Protein AF-A0AAP8N659-F1 (afdb_monomer_lite)

Secondary structure (DSSP, 8-state):
-HHHHHHHHHHHHHHHHHS-HHHHHHHHHHHHHHHHH------SSS-HHHHHHHHHHHHHHHHHHHTT---HHHHHHHHHHHTT-

Structure (mmCIF, N/CA/C/O backbone):
data_AF-A0AAP8N659-F1
#
_entry.id   AF-A0AAP8N659-F1
#
loop_
_atom_site.group_PDB
_atom_site.id
_atom_site.type_symbol
_atom_site.label_atom_id
_atom_site.label_alt_id
_atom_site.label_comp_id
_atom_site.label_asym_id
_atom_site.label_entity_id
_atom_site.label_seq_id
_atom_site.pdbx_PDB_ins_code
_atom_site.Cartn_x
_atom_site.Cartn_y
_atom_site.Cartn_z
_atom_site.occupancy
_atom_site.B_iso_or_equiv
_atom_site.auth_seq_id
_atom_site.auth_comp_id
_atom_site.auth_asym_id
_atom_site.auth_atom_id
_atom_site.pdbx_PDB_model_num
ATOM 1 N N . VAL A 1 1 ? -17.717 -5.973 7.887 1.00 68.00 1 VAL A N 1
ATOM 2 C CA . VAL A 1 1 ? -18.247 -5.264 6.689 1.00 68.00 1 VAL A CA 1
ATOM 3 C C . VAL A 1 1 ? -17.173 -4.466 5.931 1.00 68.00 1 VAL A C 1
ATOM 5 O O . VAL A 1 1 ? -17.158 -4.536 4.709 1.00 68.00 1 VAL A O 1
ATOM 8 N N . LEU A 1 2 ? -16.240 -3.773 6.604 1.00 77.38 2 LEU A N 1
ATOM 9 C CA . LEU A 1 2 ? -15.188 -2.958 5.960 1.00 77.38 2 LEU A CA 1
ATOM 10 C C . LEU A 1 2 ? -14.243 -3.759 5.038 1.00 77.38 2 LEU A C 1
ATOM 12 O O . LEU A 1 2 ? -14.072 -3.409 3.875 1.00 77.38 2 LEU A O 1
ATOM 16 N N . TYR A 1 3 ? -13.702 -4.882 5.524 1.00 79.19 3 TYR A N 1
ATOM 17 C CA . TYR A 1 3 ? -12.828 -5.766 4.740 1.00 79.19 3 TYR A CA 1
ATOM 18 C C . TYR A 1 3 ? -13.486 -6.241 3.435 1.00 79.19 3 TYR A C 1
ATOM 20 O O . TYR A 1 3 ? -12.958 -6.027 2.346 1.00 79.19 3 TYR A O 1
ATOM 28 N N . ALA A 1 4 ? -14.691 -6.813 3.532 1.00 82.50 4 ALA A N 1
ATOM 29 C CA . ALA A 1 4 ? -15.424 -7.343 2.382 1.00 82.50 4 ALA A CA 1
ATOM 30 C C . ALA A 1 4 ? -15.702 -6.279 1.303 1.00 82.50 4 ALA A C 1
ATOM 32 O O . ALA A 1 4 ? -15.679 -6.597 0.116 1.00 82.50 4 ALA A O 1
ATOM 33 N N . ARG A 1 5 ? -15.910 -5.018 1.709 1.00 84.94 5 ARG A N 1
ATOM 34 C CA . ARG A 1 5 ? -16.178 -3.892 0.804 1.00 84.94 5 ARG A CA 1
ATOM 35 C C . ARG A 1 5 ? -14.947 -3.453 0.005 1.00 84.94 5 ARG A C 1
ATOM 37 O O . ARG A 1 5 ? -15.098 -3.010 -1.129 1.00 84.94 5 ARG A O 1
ATOM 44 N N . HIS A 1 6 ? -13.745 -3.555 0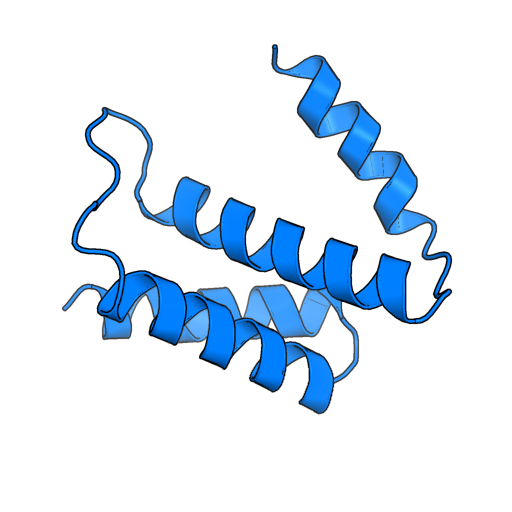.575 1.00 86.19 6 HIS A N 1
ATOM 45 C CA . HIS A 1 6 ? -12.536 -2.980 -0.028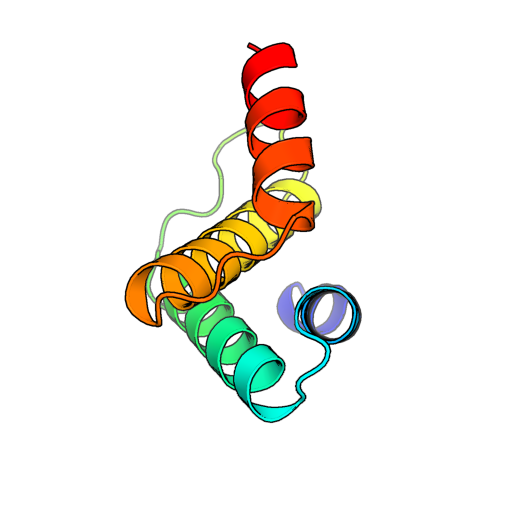 1.00 86.19 6 HIS A CA 1
ATOM 46 C C . HIS A 1 6 ? -11.532 -4.014 -0.551 1.00 86.19 6 HIS A C 1
ATOM 48 O O . HIS A 1 6 ? -10.739 -3.666 -1.426 1.00 86.19 6 HIS A O 1
ATOM 54 N N . ARG A 1 7 ? -11.598 -5.276 -0.098 1.00 88.75 7 ARG A N 1
ATOM 55 C CA . ARG A 1 7 ? -10.648 -6.342 -0.466 1.00 88.75 7 ARG A CA 1
ATOM 56 C C . ARG A 1 7 ? -10.437 -6.487 -1.973 1.00 88.75 7 ARG A C 1
ATOM 58 O O . ARG A 1 7 ? -9.314 -6.432 -2.456 1.00 88.75 7 ARG A O 1
ATOM 65 N N . GLN A 1 8 ? -11.526 -6.599 -2.731 1.00 92.94 8 GLN A N 1
ATOM 66 C CA . GLN A 1 8 ? -11.444 -6.909 -4.155 1.00 92.94 8 GLN A CA 1
ATOM 67 C C . GLN A 1 8 ? -10.912 -5.725 -4.962 1.00 92.94 8 GLN A C 1
ATOM 69 O O . GLN A 1 8 ? -10.121 -5.909 -5.884 1.00 92.94 8 GLN A O 1
ATOM 74 N N . GLY A 1 9 ? -11.354 -4.512 -4.617 1.00 93.31 9 GLY A N 1
ATOM 75 C CA . GLY A 1 9 ? -10.900 -3.293 -5.280 1.00 93.31 9 GLY A CA 1
ATOM 76 C C . GLY A 1 9 ? -9.423 -3.026 -5.012 1.00 93.31 9 GLY A C 1
ATOM 77 O O . GLY A 1 9 ? -8.691 -2.713 -5.944 1.00 93.31 9 GLY A O 1
ATOM 78 N N . LEU A 1 10 ? -8.980 -3.220 -3.766 1.00 92.69 10 LEU A N 1
ATOM 79 C CA . LEU A 1 10 ? -7.583 -3.025 -3.390 1.00 92.69 10 LEU A CA 1
ATOM 80 C C . LEU A 1 10 ? -6.660 -4.021 -4.098 1.00 92.69 10 LEU A C 1
ATOM 82 O O . LEU A 1 10 ? -5.644 -3.618 -4.653 1.00 92.69 10 LEU A O 1
ATOM 86 N N . TYR A 1 11 ? -7.039 -5.302 -4.131 1.00 94.62 11 TYR A N 1
ATOM 87 C CA . TYR A 1 11 ? -6.252 -6.323 -4.820 1.00 94.62 11 TYR A CA 1
ATOM 88 C C . TYR A 1 11 ? -6.141 -6.041 -6.325 1.00 94.62 11 TYR A C 1
ATOM 90 O O . TYR A 1 11 ? -5.047 -6.062 -6.875 1.00 94.62 11 TYR A O 1
ATOM 98 N N . ARG A 1 12 ? -7.253 -5.695 -6.993 1.00 94.56 12 ARG A N 1
ATOM 99 C CA . ARG A 1 12 ? -7.235 -5.343 -8.427 1.00 94.56 12 ARG A CA 1
ATOM 100 C C . ARG A 1 12 ? -6.391 -4.103 -8.714 1.00 94.56 12 ARG A C 1
ATOM 102 O O . ARG A 1 12 ? -5.698 -4.068 -9.722 1.00 94.56 12 ARG A O 1
ATOM 109 N N . PHE A 1 13 ? -6.447 -3.107 -7.833 1.00 93.00 13 PHE A N 1
ATOM 110 C CA . PHE A 1 13 ? -5.616 -1.911 -7.929 1.00 93.00 13 PHE A CA 1
ATOM 111 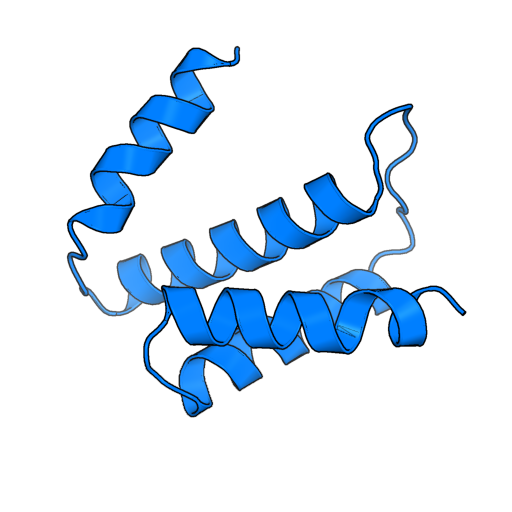C C . PHE A 1 13 ? -4.122 -2.253 -7.839 1.00 93.00 13 PHE A C 1
ATOM 113 O O . PHE A 1 13 ? -3.351 -1.851 -8.707 1.00 93.00 13 PHE A O 1
ATOM 120 N N . LEU A 1 14 ? -3.726 -3.051 -6.843 1.00 93.75 14 LEU A N 1
ATOM 121 C CA . LEU A 1 14 ? -2.340 -3.491 -6.674 1.00 93.75 14 LEU A CA 1
ATOM 122 C C . LEU A 1 14 ? -1.864 -4.383 -7.821 1.00 93.75 14 LEU A C 1
ATOM 124 O O . LEU A 1 14 ? -0.730 -4.242 -8.268 1.00 93.75 14 LEU A O 1
ATOM 128 N N . LEU A 1 15 ? -2.725 -5.258 -8.338 1.00 94.62 15 LEU A N 1
ATOM 129 C CA . LEU A 1 15 ? -2.415 -6.086 -9.501 1.00 94.62 15 LEU A CA 1
ATOM 130 C C . LEU A 1 15 ? -2.162 -5.231 -10.749 1.00 94.62 15 LEU A C 1
ATOM 132 O O . LEU A 1 15 ? -1.186 -5.462 -11.457 1.00 94.62 15 LEU A O 1
ATOM 136 N N . GLY A 1 16 ? -2.998 -4.215 -10.984 1.00 92.19 16 GLY A N 1
ATOM 137 C CA . GLY A 1 16 ? -2.831 -3.286 -12.102 1.00 92.19 16 GLY A CA 1
ATOM 138 C C . GLY A 1 16 ? -1.554 -2.447 -12.007 1.00 92.19 16 GLY A C 1
ATOM 139 O O . GLY A 1 16 ? -0.897 -2.240 -13.021 1.00 92.19 16 GLY A O 1
ATOM 140 N N . LEU A 1 17 ? -1.174 -2.000 -10.804 1.00 8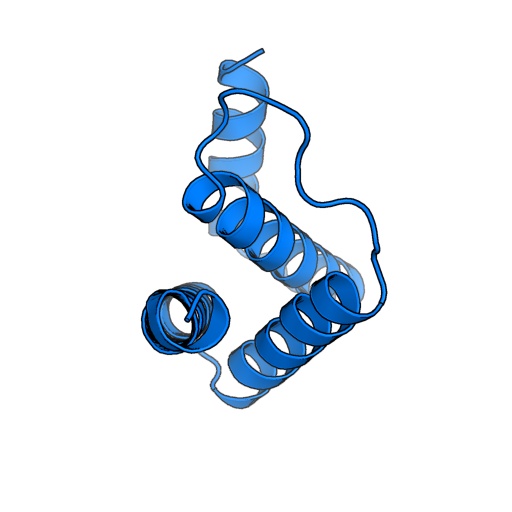9.25 17 LEU A N 1
ATOM 141 C CA . LEU A 1 17 ? 0.063 -1.234 -10.604 1.00 89.25 17 LEU A CA 1
ATOM 142 C C . LEU A 1 17 ? 1.325 -2.105 -10.663 1.00 89.25 17 LEU A C 1
ATOM 144 O O . LEU A 1 17 ? 2.333 -1.686 -11.221 1.00 89.25 17 LEU A O 1
ATOM 148 N N . SER A 1 18 ? 1.296 -3.283 -10.038 1.00 89.50 18 SER A N 1
ATOM 149 C CA . SER A 1 18 ? 2.469 -4.158 -9.923 1.00 89.50 18 SER A CA 1
ATOM 150 C C . SER A 1 18 ? 2.769 -4.940 -11.197 1.00 89.50 18 SER A C 1
ATOM 152 O O . SER A 1 18 ? 3.923 -5.303 -11.423 1.00 89.50 18 SER A O 1
ATOM 154 N N . GLY A 1 19 ? 1.737 -5.265 -11.987 1.00 89.19 19 GLY A N 1
ATOM 155 C CA . GLY A 1 19 ? 1.834 -6.197 -13.112 1.00 89.19 19 GLY A CA 1
ATOM 156 C C . GLY A 1 19 ? 2.257 -7.618 -12.710 1.00 89.19 19 GLY A C 1
ATOM 157 O O . GLY A 1 19 ? 2.501 -8.450 -13.580 1.00 89.19 19 GLY A O 1
ATOM 158 N N . LYS A 1 20 ? 2.368 -7.905 -11.405 1.00 91.50 20 LYS A N 1
ATOM 159 C CA . LYS A 1 20 ? 2.902 -9.151 -10.846 1.00 91.50 20 LYS A CA 1
ATOM 160 C C . LYS A 1 20 ? 1.973 -9.646 -9.733 1.00 91.50 20 LYS A C 1
ATOM 162 O O . LYS A 1 20 ? 1.905 -8.998 -8.689 1.00 91.50 20 LYS A O 1
ATOM 167 N N . PRO A 1 21 ? 1.277 -10.783 -9.919 1.00 93.25 21 PRO A N 1
ATOM 168 C CA . PRO A 1 21 ? 0.333 -11.303 -8.929 1.00 93.25 21 PRO A CA 1
ATOM 169 C C . PRO A 1 21 ? 0.943 -11.534 -7.544 1.00 93.25 21 PRO A C 1
ATOM 171 O O . PRO A 1 21 ? 0.323 -11.176 -6.550 1.00 93.25 21 PRO A O 1
ATOM 174 N N . GLU A 1 22 ? 2.167 -12.062 -7.492 1.00 93.25 22 GLU A N 1
ATOM 175 C CA . GLU A 1 22 ? 2.887 -12.354 -6.244 1.00 93.25 22 GLU A CA 1
ATOM 176 C C . GLU A 1 22 ? 3.133 -11.080 -5.427 1.00 93.25 22 GLU A C 1
ATOM 178 O O . GLU A 1 22 ? 2.768 -10.997 -4.258 1.00 93.25 22 GLU A O 1
ATOM 183 N N . LEU A 1 23 ? 3.652 -10.038 -6.082 1.00 91.50 23 LEU A N 1
ATOM 184 C CA . LEU A 1 23 ? 3.897 -8.741 -5.455 1.00 91.50 23 LEU A CA 1
ATOM 185 C C . LEU A 1 23 ? 2.592 -8.057 -5.022 1.00 91.50 23 LEU A C 1
ATOM 187 O O . LEU A 1 23 ? 2.516 -7.447 -3.955 1.00 91.50 23 LEU A O 1
ATOM 191 N N . ALA A 1 24 ? 1.546 -8.153 -5.847 1.00 93.62 24 ALA A N 1
ATOM 192 C CA . ALA A 1 24 ? 0.236 -7.623 -5.494 1.00 93.62 24 ALA A CA 1
ATOM 193 C C . ALA A 1 24 ? -0.320 -8.289 -4.230 1.00 93.62 24 ALA A C 1
ATOM 195 O O . ALA A 1 24 ? -0.896 -7.603 -3.385 1.00 93.62 24 ALA A O 1
ATOM 196 N N . GLU A 1 25 ? -0.157 -9.606 -4.104 1.00 94.38 25 G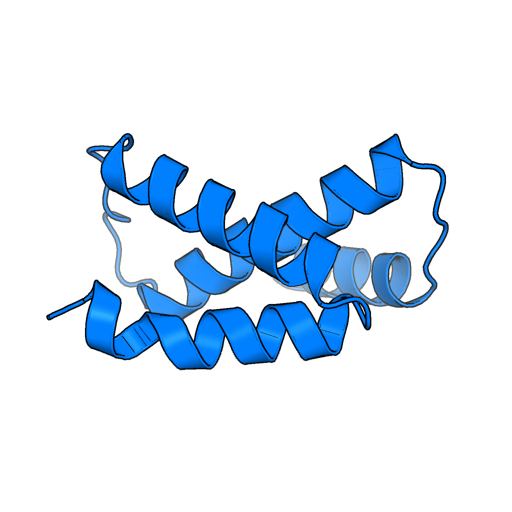LU A N 1
ATOM 197 C CA . GLU A 1 25 ? -0.612 -10.373 -2.950 1.00 94.38 25 GLU A CA 1
ATOM 198 C C . GLU A 1 25 ? 0.185 -10.046 -1.686 1.00 94.38 25 GLU A C 1
ATOM 200 O O . GLU A 1 25 ? -0.424 -9.789 -0.646 1.00 94.38 25 GLU A O 1
ATOM 205 N N . GLU A 1 26 ? 1.510 -9.961 -1.779 1.00 93.75 26 GLU A N 1
ATOM 206 C CA . GLU A 1 26 ? 2.380 -9.584 -0.662 1.00 93.75 26 GLU A CA 1
ATOM 207 C C . GLU A 1 26 ? 1.990 -8.212 -0.090 1.00 93.75 26 GLU A C 1
ATOM 209 O O . GLU A 1 26 ? 1.626 -8.089 1.085 1.00 93.75 26 GLU A O 1
ATOM 214 N N . VAL A 1 27 ? 1.949 -7.184 -0.945 1.00 93.88 27 VAL A N 1
ATOM 215 C CA . VAL A 1 27 ? 1.591 -5.818 -0.533 1.00 93.88 27 VAL A CA 1
ATOM 216 C C . VAL A 1 27 ? 0.155 -5.753 -0.008 1.00 93.88 27 VAL A C 1
ATOM 218 O O . VAL A 1 27 ? -0.138 -5.031 0.954 1.00 93.88 27 VAL A O 1
ATOM 221 N N . TYR A 1 28 ? -0.760 -6.512 -0.613 1.00 94.06 28 TYR A N 1
ATOM 222 C CA . TYR A 1 28 ? -2.141 -6.612 -0.154 1.00 94.06 28 TYR A CA 1
ATOM 223 C C . TYR A 1 28 ? -2.213 -7.173 1.270 1.00 94.06 28 TYR A C 1
ATOM 225 O O . TYR A 1 28 ? -2.854 -6.565 2.134 1.00 94.06 28 TYR A O 1
ATOM 233 N N . GLN A 1 29 ? -1.547 -8.300 1.531 1.00 93.12 29 GLN A N 1
ATOM 234 C CA . GLN A 1 29 ? -1.536 -8.941 2.843 1.00 93.12 29 GLN A CA 1
ATOM 235 C C . GLN A 1 29 ? -0.914 -8.022 3.895 1.00 93.12 29 GLN A C 1
ATOM 237 O O . GLN A 1 29 ? -1.527 -7.793 4.940 1.00 93.12 29 GLN A O 1
ATOM 242 N N . GLU A 1 30 ? 0.238 -7.420 3.600 1.00 91.38 30 GLU A N 1
ATOM 243 C CA . GLU A 1 30 ? 0.876 -6.461 4.500 1.00 91.38 30 GLU A CA 1
ATOM 244 C C . GLU A 1 30 ? -0.025 -5.270 4.838 1.00 91.38 30 GLU A C 1
ATOM 246 O O . GLU A 1 30 ? -0.100 -4.850 5.997 1.00 91.38 30 GLU A O 1
ATOM 251 N N . THR A 1 31 ? -0.730 -4.726 3.842 1.00 90.94 31 THR A N 1
ATOM 252 C CA . THR A 1 31 ? -1.636 -3.588 4.044 1.00 90.94 31 THR A CA 1
ATOM 253 C C . THR A 1 31 ? -2.753 -3.949 5.022 1.00 90.94 31 THR A C 1
ATOM 255 O O . THR A 1 31 ? -3.033 -3.194 5.958 1.00 90.94 31 THR A O 1
ATOM 258 N N . TRP A 1 32 ? -3.373 -5.120 4.856 1.00 89.00 32 TRP A N 1
ATOM 259 C CA . TRP A 1 32 ? -4.434 -5.577 5.756 1.00 89.00 32 TRP A CA 1
ATOM 260 C C . TRP A 1 32 ? -3.919 -5.956 7.139 1.00 89.00 32 TRP A C 1
ATOM 262 O O . TRP A 1 32 ? -4.565 -5.626 8.132 1.00 89.00 32 TRP A O 1
ATOM 272 N N . LEU A 1 33 ? -2.755 -6.599 7.227 1.00 88.88 33 LEU A N 1
ATOM 273 C CA . LEU A 1 33 ? -2.120 -6.914 8.506 1.00 88.88 33 LEU A CA 1
ATOM 274 C C . LEU A 1 33 ? -1.785 -5.638 9.276 1.00 88.88 33 LEU A C 1
ATOM 276 O O . LEU A 1 33 ? -2.059 -5.559 10.472 1.00 88.88 33 LEU A O 1
ATOM 280 N N . SER A 1 34 ? -1.260 -4.620 8.593 1.00 85.44 34 SER A N 1
ATOM 281 C CA . SER A 1 34 ? -1.015 -3.302 9.176 1.00 85.44 34 SER A CA 1
ATOM 282 C C . SER A 1 34 ? -2.303 -2.668 9.684 1.00 85.44 34 SER A C 1
ATOM 284 O O . SER A 1 34 ? -2.298 -2.098 10.767 1.00 85.44 34 SER A O 1
ATOM 286 N N . LEU A 1 35 ? -3.406 -2.786 8.941 1.00 83.56 35 LEU A N 1
ATOM 287 C CA . LEU A 1 35 ? -4.702 -2.261 9.363 1.00 83.56 35 LEU A CA 1
ATOM 288 C C . LEU A 1 35 ? -5.258 -2.987 10.594 1.00 83.56 35 LEU A C 1
ATOM 290 O O . LEU A 1 35 ? -5.805 -2.345 11.479 1.00 83.56 35 LEU A O 1
ATOM 294 N N . ILE A 1 36 ? -5.139 -4.314 10.647 1.00 83.19 36 ILE A N 1
ATOM 295 C CA . ILE A 1 36 ? -5.633 -5.117 11.776 1.00 83.19 36 ILE A CA 1
ATOM 296 C C . ILE A 1 36 ? -4.793 -4.856 13.031 1.00 83.19 36 ILE A C 1
ATOM 298 O O . ILE A 1 36 ? -5.335 -4.788 14.131 1.00 83.19 36 ILE A O 1
ATOM 302 N N . ARG A 1 37 ? -3.472 -4.704 12.868 1.00 82.69 37 ARG A N 1
ATOM 303 C CA . ARG A 1 37 ? -2.536 -4.413 13.965 1.00 82.69 37 ARG A CA 1
ATOM 304 C C . ARG A 1 37 ? -2.609 -2.963 14.439 1.00 82.69 37 ARG A C 1
ATOM 306 O O . ARG A 1 37 ? -2.251 -2.681 15.577 1.00 82.69 37 ARG A O 1
ATOM 313 N N . SER A 1 38 ? -3.030 -2.046 13.575 1.00 71.75 38 SER A N 1
ATOM 314 C CA . SER A 1 38 ? -3.132 -0.628 13.891 1.00 71.75 38 SER A CA 1
ATOM 315 C C . SER A 1 38 ? -4.529 -0.310 14.424 1.00 71.75 38 SER A C 1
ATOM 317 O O . SER A 1 38 ? -5.510 -0.305 13.687 1.00 71.75 38 SER A O 1
ATOM 319 N N . THR A 1 39 ? -4.633 -0.004 15.718 1.00 59.22 39 THR A N 1
ATOM 320 C CA . THR A 1 39 ? -5.890 0.431 16.358 1.00 59.22 39 THR A CA 1
ATOM 321 C C . THR A 1 39 ? -6.345 1.821 15.884 1.00 59.22 39 THR A C 1
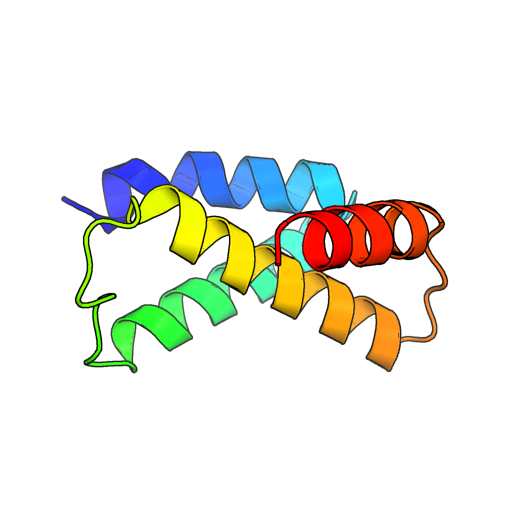ATOM 323 O O . THR A 1 39 ? -7.462 2.249 16.171 1.00 59.22 39 THR A O 1
ATOM 326 N N . SER A 1 40 ? -5.496 2.543 15.147 1.00 56.59 40 SER A N 1
ATOM 327 C CA . SER A 1 40 ? -5.796 3.848 14.564 1.00 56.59 40 SER A CA 1
ATOM 328 C C . SER A 1 40 ? -6.478 3.691 13.206 1.00 56.59 40 SER A C 1
ATOM 330 O O . SER A 1 40 ? -5.831 3.681 12.159 1.00 56.59 40 SER A O 1
ATOM 332 N N . GLN A 1 41 ? -7.810 3.611 13.213 1.00 61.44 41 GLN A N 1
ATOM 333 C CA . GLN A 1 41 ? -8.575 4.047 12.044 1.00 61.44 41 GLN A CA 1
ATOM 334 C C . GLN A 1 41 ? -8.281 5.533 11.787 1.00 61.44 41 GLN A C 1
ATOM 336 O O . GLN A 1 41 ? -8.081 6.278 12.752 1.00 61.44 41 GLN A O 1
ATOM 341 N N . PRO A 1 42 ? -8.254 5.987 10.521 1.00 59.97 42 PRO A N 1
ATOM 342 C CA . PRO A 1 42 ? -8.064 7.399 10.220 1.00 59.97 42 PRO A CA 1
ATOM 343 C C . PRO A 1 42 ? -9.135 8.234 10.941 1.00 59.97 42 PRO A C 1
ATOM 345 O O . PRO A 1 42 ? -10.321 8.155 10.629 1.00 59.97 42 PRO A O 1
ATOM 348 N N . GLN A 1 43 ? -8.709 9.020 11.931 1.00 53.00 43 GLN A N 1
ATOM 349 C CA . GLN A 1 43 ? -9.546 9.996 12.623 1.00 53.00 43 GLN A CA 1
ATOM 350 C C . GLN A 1 43 ? -9.602 11.261 11.760 1.00 53.00 43 GLN A C 1
ATOM 352 O O . GLN A 1 43 ? -8.740 12.129 11.850 1.00 53.00 43 GLN A O 1
ATOM 357 N N . GLY A 1 44 ? -10.579 11.338 10.854 1.00 57.75 44 GLY A N 1
ATOM 358 C CA . GLY A 1 44 ? -10.774 12.513 10.006 1.00 57.75 44 GLY A CA 1
ATOM 359 C C . GLY A 1 44 ? -11.763 12.294 8.861 1.00 57.75 44 GLY A C 1
ATOM 360 O O . GLY A 1 44 ? -12.105 11.167 8.520 1.00 57.75 44 GLY A O 1
ATOM 361 N N . ARG A 1 45 ? -12.202 13.393 8.230 1.00 52.38 45 ARG A N 1
ATOM 362 C CA . ARG A 1 45 ? -13.135 13.412 7.078 1.00 52.38 45 ARG A CA 1
ATOM 363 C C . ARG A 1 45 ? -12.574 12.788 5.786 1.00 52.38 45 ARG A C 1
ATOM 365 O O . ARG A 1 45 ? -13.259 12.798 4.766 1.00 52.38 45 ARG A O 1
ATOM 372 N N . ALA A 1 46 ? -11.345 12.272 5.791 1.00 60.06 46 ALA A N 1
ATOM 373 C CA . ALA A 1 46 ? -10.779 11.585 4.638 1.00 60.06 46 ALA A CA 1
ATOM 374 C C . ALA A 1 46 ? -11.465 10.222 4.454 1.00 60.06 46 ALA A C 1
ATOM 376 O O . ALA A 1 46 ? -11.585 9.435 5.391 1.00 60.06 46 ALA A O 1
ATOM 377 N N . ASN A 1 47 ? -11.924 9.929 3.235 1.00 77.56 47 ASN A N 1
ATOM 378 C CA . ASN A 1 47 ? -12.570 8.655 2.931 1.00 77.56 47 ASN A CA 1
ATOM 379 C C . ASN A 1 47 ? -11.582 7.507 3.202 1.00 77.56 47 ASN A C 1
ATOM 381 O O . ASN A 1 47 ? -10.515 7.457 2.589 1.00 77.56 47 ASN A O 1
ATOM 385 N N . PHE A 1 48 ? -11.949 6.571 4.086 1.00 81.12 48 PHE A N 1
ATOM 386 C CA . PHE A 1 48 ? -11.168 5.371 4.421 1.00 81.12 48 PHE A CA 1
ATOM 387 C C . PHE A 1 48 ? -10.591 4.670 3.181 1.00 81.12 48 PHE A C 1
ATOM 389 O O . PHE A 1 48 ? -9.460 4.188 3.202 1.00 81.12 48 PHE A O 1
ATOM 396 N N . ARG A 1 49 ? -11.348 4.655 2.074 1.00 83.31 49 ARG A N 1
ATOM 397 C CA . ARG A 1 49 ? -10.897 4.103 0.793 1.00 83.31 49 ARG A CA 1
ATOM 398 C C . ARG A 1 49 ? -9.641 4.803 0.271 1.00 83.31 49 ARG A C 1
ATOM 400 O O . ARG A 1 49 ? -8.713 4.119 -0.135 1.00 83.31 49 ARG A O 1
ATOM 407 N N . THR A 1 50 ? -9.610 6.131 0.267 1.00 85.19 50 THR A N 1
ATOM 408 C CA . THR A 1 50 ? -8.468 6.910 -0.230 1.00 85.19 50 THR A CA 1
ATOM 409 C C . THR A 1 50 ? -7.226 6.625 0.604 1.00 85.19 50 THR A C 1
ATOM 411 O O . THR A 1 50 ? -6.184 6.281 0.055 1.00 85.19 50 THR A O 1
ATOM 414 N N . TRP A 1 51 ? -7.369 6.661 1.930 1.00 85.25 51 TRP A N 1
ATOM 415 C CA . TRP A 1 51 ? -6.281 6.362 2.861 1.00 85.25 51 TRP A CA 1
ATOM 416 C C . TRP A 1 51 ? -5.738 4.931 2.690 1.00 85.25 51 TRP A C 1
ATOM 418 O O . TRP A 1 51 ? -4.528 4.732 2.601 1.00 85.25 51 TRP A O 1
ATOM 428 N N . LEU A 1 52 ? -6.624 3.937 2.552 1.00 87.62 52 LEU A N 1
ATOM 429 C CA . LEU A 1 52 ? -6.236 2.539 2.338 1.00 87.62 52 LEU A CA 1
ATOM 430 C C . LEU A 1 52 ? -5.427 2.358 1.045 1.00 87.62 52 LEU A C 1
ATOM 432 O O . LEU A 1 52 ? -4.429 1.640 1.030 1.00 87.62 52 LEU A O 1
ATOM 436 N N . TYR A 1 53 ? -5.851 3.011 -0.039 1.00 90.06 53 TYR A N 1
ATOM 437 C CA . TYR A 1 53 ? -5.176 2.915 -1.335 1.00 90.06 53 TYR A CA 1
ATOM 438 C C . TYR A 1 53 ? -3.833 3.648 -1.316 1.00 90.06 53 TYR A C 1
ATOM 440 O O . TYR A 1 53 ? -2.876 3.165 -1.916 1.00 90.06 53 TYR A O 1
ATOM 448 N N . GLN A 1 54 ? -3.738 4.762 -0.587 1.00 87.38 54 GLN A N 1
ATOM 449 C CA . GLN A 1 54 ? -2.486 5.490 -0.399 1.00 87.38 54 GLN A CA 1
ATOM 450 C C . GLN A 1 54 ? -1.449 4.643 0.348 1.00 87.38 54 GLN A C 1
ATOM 452 O O . GLN A 1 54 ? -0.318 4.529 -0.117 1.00 87.38 54 GLN A O 1
ATOM 457 N N . ILE A 1 55 ? -1.828 3.981 1.448 1.00 88.81 55 ILE A N 1
ATOM 458 C CA . ILE A 1 55 ? -0.909 3.091 2.180 1.00 88.81 55 ILE A CA 1
ATOM 459 C C . ILE A 1 55 ? -0.445 1.930 1.301 1.00 88.81 55 ILE A C 1
ATOM 461 O O . ILE A 1 55 ? 0.752 1.655 1.236 1.00 88.81 55 ILE A O 1
ATOM 465 N N . ALA A 1 56 ? -1.375 1.257 0.620 1.00 91.44 56 ALA A N 1
ATOM 466 C CA . ALA A 1 56 ? -1.040 0.126 -0.240 1.00 91.44 56 ALA A CA 1
ATOM 467 C C . ALA A 1 56 ? -0.090 0.535 -1.373 1.00 91.44 56 ALA A C 1
ATOM 469 O O . ALA A 1 56 ? 0.876 -0.163 -1.672 1.00 91.44 56 ALA A O 1
ATOM 470 N N . ARG A 1 57 ? -0.335 1.707 -1.968 1.00 89.44 57 ARG A N 1
ATOM 471 C CA . ARG A 1 57 ? 0.525 2.288 -2.996 1.00 89.44 57 ARG A CA 1
ATOM 472 C C . ARG A 1 57 ? 1.921 2.599 -2.455 1.00 89.44 57 ARG A C 1
ATOM 474 O O . ARG A 1 57 ? 2.896 2.208 -3.086 1.00 89.44 57 ARG A O 1
ATOM 481 N N . ASN A 1 58 ? 2.026 3.260 -1.302 1.00 89.00 58 ASN A N 1
ATOM 482 C CA . ASN A 1 58 ? 3.318 3.601 -0.700 1.00 89.00 58 ASN A CA 1
ATOM 483 C C . ASN A 1 58 ? 4.156 2.345 -0.433 1.00 89.00 58 ASN A C 1
ATOM 485 O O . ASN A 1 58 ? 5.327 2.306 -0.790 1.00 89.00 58 ASN A O 1
ATOM 489 N N . ARG A 1 59 ? 3.534 1.281 0.089 1.00 90.69 59 ARG A N 1
ATOM 490 C CA . ARG A 1 59 ? 4.201 -0.015 0.296 1.00 90.69 59 ARG A CA 1
ATOM 491 C C . ARG A 1 59 ? 4.724 -0.621 -1.003 1.00 90.69 59 ARG A C 1
ATOM 493 O O . ARG A 1 59 ? 5.842 -1.123 -1.034 1.00 90.69 59 ARG A O 1
ATOM 500 N N . LEU A 1 60 ? 3.938 -0.554 -2.077 1.00 90.88 60 LEU A N 1
ATOM 501 C CA . LEU A 1 60 ? 4.363 -1.050 -3.385 1.00 90.88 60 LEU A CA 1
ATOM 502 C C . LEU A 1 60 ? 5.571 -0.271 -3.928 1.00 90.88 60 LEU A C 1
ATOM 504 O O . LEU A 1 60 ? 6.507 -0.874 -4.450 1.00 90.88 60 LEU A O 1
ATOM 508 N N . ILE A 1 61 ? 5.578 1.054 -3.764 1.00 87.44 61 ILE A N 1
ATOM 509 C CA . ILE A 1 61 ? 6.719 1.900 -4.138 1.00 87.44 61 ILE A CA 1
ATOM 510 C C . ILE A 1 61 ? 7.946 1.559 -3.297 1.00 87.44 61 ILE A C 1
ATOM 512 O O . ILE A 1 61 ? 9.032 1.393 -3.847 1.00 87.44 61 ILE A O 1
ATOM 516 N N . ASP A 1 62 ? 7.788 1.416 -1.983 1.00 86.50 62 ASP A N 1
ATOM 517 C CA . ASP A 1 62 ? 8.890 1.057 -1.092 1.00 86.50 62 ASP A CA 1
ATOM 518 C C . ASP A 1 62 ? 9.478 -0.313 -1.448 1.00 86.50 62 ASP A C 1
ATOM 520 O O . ASP A 1 62 ? 10.699 -0.481 -1.428 1.00 86.50 62 ASP A O 1
ATOM 524 N N . HIS A 1 63 ? 8.636 -1.273 -1.843 1.00 88.81 63 HIS A N 1
ATOM 525 C CA . HIS A 1 63 ? 9.096 -2.546 -2.386 1.00 88.81 63 HIS A CA 1
ATOM 526 C C . HIS A 1 63 ? 9.927 -2.331 -3.664 1.00 88.81 63 HIS A C 1
ATOM 528 O O . HIS A 1 63 ? 11.052 -2.818 -3.759 1.00 88.81 63 HIS A O 1
ATOM 534 N N . TRP A 1 64 ? 9.446 -1.559 -4.642 1.00 86.38 64 TRP A N 1
ATOM 535 C CA . TRP A 1 64 ? 10.229 -1.275 -5.856 1.00 86.38 64 TRP A CA 1
ATOM 536 C C . TRP A 1 64 ? 11.562 -0.576 -5.572 1.00 86.38 64 TRP A C 1
ATOM 538 O O . TRP A 1 64 ? 12.584 -0.989 -6.125 1.00 86.38 64 TRP A O 1
ATOM 548 N N . ARG A 1 65 ? 11.573 0.406 -4.662 1.00 83.25 65 ARG A N 1
ATOM 549 C CA . ARG A 1 65 ? 12.787 1.112 -4.222 1.00 83.25 65 ARG A CA 1
ATOM 550 C C . ARG A 1 65 ? 13.805 0.147 -3.609 1.00 83.25 65 ARG A C 1
ATOM 552 O O . ARG A 1 65 ? 14.977 0.200 -3.968 1.00 83.25 65 ARG A O 1
ATOM 559 N N . LYS A 1 66 ? 13.366 -0.771 -2.739 1.00 84.88 66 LYS A N 1
ATOM 560 C CA . LYS A 1 66 ? 14.236 -1.794 -2.123 1.00 84.88 66 LYS A CA 1
ATOM 561 C C . LYS A 1 66 ? 14.833 -2.765 -3.139 1.00 84.88 66 LYS A C 1
ATOM 563 O O . LYS A 1 66 ? 15.967 -3.197 -2.967 1.00 84.88 66 LYS A O 1
ATOM 568 N N . HIS A 1 67 ? 14.085 -3.098 -4.187 1.00 84.00 67 HIS A N 1
ATOM 569 C CA . HIS A 1 67 ? 14.511 -4.053 -5.212 1.00 84.00 67 HIS A CA 1
ATOM 570 C C . HIS A 1 67 ? 15.225 -3.404 -6.411 1.00 84.00 67 HIS A C 1
ATOM 572 O O . HIS A 1 67 ? 15.509 -4.095 -7.388 1.00 84.00 67 HIS A O 1
ATOM 578 N N . GLY A 1 68 ? 15.522 -2.097 -6.360 1.00 76.19 68 GLY A N 1
ATOM 579 C CA . GLY A 1 68 ? 16.218 -1.383 -7.439 1.00 76.19 68 GLY A CA 1
ATOM 580 C C . GLY A 1 68 ? 15.418 -1.301 -8.744 1.00 76.19 68 GLY A C 1
ATOM 581 O O . GLY A 1 68 ? 15.987 -1.079 -9.811 1.00 76.19 68 GLY A O 1
ATOM 582 N N . VAL A 1 69 ? 14.100 -1.502 -8.678 1.00 72.44 69 VAL A N 1
ATOM 583 C CA . VAL A 1 69 ? 13.219 -1.439 -9.843 1.00 72.44 69 VAL A CA 1
ATOM 584 C C . VAL A 1 69 ? 12.866 0.024 -10.086 1.00 72.44 69 VAL A C 1
ATOM 586 O O . VAL A 1 69 ? 11.989 0.574 -9.423 1.00 72.44 69 VAL A O 1
ATOM 589 N N . HIS A 1 70 ? 13.542 0.660 -11.042 1.00 62.44 70 HIS A N 1
ATOM 590 C CA . HIS A 1 70 ? 13.158 1.986 -11.517 1.00 62.44 70 HIS A CA 1
ATOM 591 C C . HIS A 1 70 ? 11.949 1.841 -12.453 1.00 62.44 70 HIS A C 1
ATOM 593 O O . HIS A 1 70 ? 12.071 1.379 -13.587 1.00 62.44 70 HIS A O 1
ATOM 599 N N . ASN A 1 71 ? 10.759 2.154 -11.942 1.00 63.88 71 ASN A N 1
ATOM 600 C CA . ASN A 1 71 ? 9.521 2.156 -12.714 1.00 63.88 71 ASN A CA 1
ATOM 601 C C . ASN A 1 71 ? 9.160 3.616 -13.041 1.00 63.88 71 ASN A C 1
ATOM 603 O O . ASN A 1 71 ? 8.887 4.348 -12.097 1.00 63.88 71 ASN A O 1
ATOM 607 N N . PRO A 1 72 ? 9.079 4.046 -14.315 1.00 59.00 72 PRO A N 1
ATOM 608 C CA . PRO A 1 72 ? 8.745 5.430 -14.691 1.00 59.00 72 PRO A CA 1
ATOM 609 C C . PRO A 1 72 ? 7.407 5.935 -14.125 1.00 59.00 72 PRO A C 1
ATOM 611 O O . PRO A 1 72 ? 7.191 7.136 -13.975 1.00 59.00 72 PRO A O 1
ATOM 614 N N . LEU A 1 73 ? 6.492 5.020 -13.776 1.00 59.28 73 LEU A N 1
ATOM 615 C CA . LEU A 1 73 ? 5.256 5.372 -13.078 1.00 59.28 73 LEU A CA 1
ATOM 616 C C . LEU A 1 73 ? 5.530 5.959 -11.682 1.00 59.28 73 LEU A C 1
ATOM 618 O O . LEU A 1 73 ? 4.764 6.807 -11.238 1.00 59.28 73 LEU A O 1
ATOM 622 N N . HIS A 1 74 ? 6.607 5.551 -11.000 1.00 57.81 74 HIS A N 1
ATOM 623 C CA . HIS A 1 74 ? 7.040 6.088 -9.701 1.00 57.81 74 HIS A CA 1
ATOM 624 C C . HIS A 1 74 ? 7.219 7.611 -9.780 1.00 57.81 74 HIS A C 1
ATOM 626 O O . HIS A 1 74 ? 6.566 8.326 -9.016 1.00 57.81 74 HIS A O 1
ATOM 632 N N . ASP A 1 75 ? 7.990 8.098 -10.752 1.00 54.69 75 ASP A N 1
ATOM 633 C CA . ASP A 1 75 ? 8.339 9.519 -10.874 1.00 54.69 75 ASP A CA 1
ATOM 634 C C . ASP A 1 75 ? 7.100 10.401 -11.116 1.00 54.69 75 ASP A C 1
ATOM 636 O O . ASP A 1 75 ? 6.906 11.414 -10.447 1.00 54.69 75 ASP A O 1
ATOM 640 N N . SER A 1 76 ? 6.182 9.948 -11.980 1.00 57.50 76 SER A N 1
ATOM 641 C CA . SER A 1 76 ? 4.962 10.696 -12.344 1.00 57.50 76 SER A CA 1
ATOM 642 C C . SER A 1 76 ? 3.959 10.909 -11.201 1.00 57.50 76 SER A C 1
ATOM 644 O O . SER A 1 76 ? 3.065 11.757 -11.288 1.00 57.50 76 SER A O 1
ATOM 646 N N . TYR A 1 77 ? 4.053 10.119 -10.132 1.00 56.78 77 TYR A N 1
ATOM 647 C CA . TYR A 1 77 ? 3.122 10.192 -9.012 1.00 56.78 77 TYR A CA 1
ATOM 648 C C . TYR A 1 77 ? 3.710 10.858 -7.768 1.00 56.78 77 TYR A C 1
ATOM 650 O O . TYR A 1 77 ? 2.935 11.441 -7.008 1.00 56.78 77 TYR A O 1
ATOM 658 N N . ASP A 1 78 ? 5.024 10.754 -7.531 1.00 51.09 78 ASP A N 1
ATOM 659 C CA . ASP A 1 78 ? 5.674 11.544 -6.474 1.00 51.09 78 ASP A CA 1
ATOM 660 C C . ASP A 1 78 ? 5.458 13.049 -6.769 1.00 51.09 78 ASP A C 1
ATOM 662 O O . ASP A 1 78 ? 5.112 13.804 -5.859 1.00 51.09 78 ASP A O 1
ATOM 666 N N . GLU A 1 79 ? 5.460 13.451 -8.050 1.00 49.72 79 GLU A N 1
ATOM 667 C CA . GLU A 1 79 ? 5.038 14.790 -8.502 1.00 49.72 79 GLU A CA 1
ATOM 668 C C . GLU A 1 79 ? 3.561 15.114 -8.195 1.00 49.72 79 GLU A C 1
ATOM 670 O O . GLU A 1 79 ? 3.262 16.169 -7.638 1.00 49.72 79 GLU A O 1
ATOM 675 N N . GLN A 1 80 ? 2.617 14.213 -8.502 1.00 50.78 80 GLN A N 1
ATOM 676 C CA . GLN A 1 80 ? 1.183 14.447 -8.246 1.00 50.78 80 GLN A CA 1
ATOM 677 C C . GLN A 1 80 ? 0.833 14.517 -6.752 1.00 50.78 80 GLN A C 1
ATOM 679 O O . GLN A 1 80 ? -0.074 15.254 -6.368 1.00 50.78 80 GLN A O 1
ATOM 684 N N . ALA A 1 81 ? 1.520 13.750 -5.901 1.00 45.75 81 ALA A N 1
ATOM 685 C CA . ALA A 1 81 ? 1.299 13.769 -4.456 1.00 45.75 81 ALA A CA 1
ATOM 686 C C . ALA A 1 81 ? 1.864 15.040 -3.800 1.00 45.75 81 ALA A C 1
ATOM 688 O O . ALA A 1 81 ? 1.253 15.565 -2.871 1.00 45.75 81 ALA A O 1
ATOM 689 N N . HIS A 1 82 ? 2.994 15.548 -4.300 1.00 46.97 82 HIS A N 1
ATOM 690 C CA . HIS A 1 82 ? 3.594 16.801 -3.839 1.00 46.97 82 HIS A CA 1
ATOM 691 C C . HIS A 1 82 ? 2.846 18.043 -4.348 1.00 46.97 82 HIS A C 1
ATOM 693 O O . HIS A 1 82 ? 2.899 19.080 -3.700 1.00 46.97 82 HIS A O 1
ATOM 699 N N . ALA A 1 83 ? 2.111 17.942 -5.460 1.00 44.34 83 ALA A N 1
ATOM 700 C CA . ALA A 1 83 ? 1.296 19.033 -6.003 1.00 44.34 83 ALA A CA 1
ATOM 701 C C . ALA A 1 83 ? -0.036 19.276 -5.255 1.00 44.34 83 ALA A C 1
ATOM 703 O O . ALA A 1 83 ? -0.745 20.230 -5.568 1.00 44.34 83 ALA A O 1
ATOM 704 N N . LEU A 1 84 ? -0.407 18.408 -4.305 1.00 43.84 84 LEU A N 1
ATOM 705 C CA . LEU A 1 84 ? -1.659 18.486 -3.532 1.00 43.84 84 LEU A CA 1
ATOM 706 C C . LEU A 1 84 ? -1.462 18.971 -2.079 1.00 43.84 84 LEU A C 1
ATOM 708 O O . LEU A 1 84 ? -2.398 18.877 -1.280 1.00 43.84 84 LEU A O 1
ATOM 712 N N . ILE A 1 85 ? -0.268 19.473 -1.742 1.00 37.41 85 ILE A N 1
ATOM 713 C CA . ILE A 1 85 ? 0.083 20.127 -0.466 1.00 37.41 85 ILE A CA 1
ATOM 714 C C . ILE A 1 85 ? 0.375 21.599 -0.751 1.00 37.41 85 ILE A C 1
ATOM 716 O O . ILE A 1 85 ? -0.113 22.442 0.035 1.00 37.41 85 ILE A O 1
#

pLDDT: mean 78.18, std 16.25, range [37.41, 94.62]

Sequence (85 aa):
VLYARHRQGLYRFLLGLSGKPELAEEVYQETWLSLIRSTSQPQGRANFRTWLYQIARNRLIDHWRKHGVHNPLHDSYDEQAHALI

Radius of gyration: 13.26 Å; chains: 1; bounding box: 34×32×31 Å

Foldseek 3Di:
DVCVVQLVVQLVLLCVVVVDNVLSVVLSVVLVVCVVPDPDDPPDPDDSNVVSNVSSVVSSVVVCVVVVNDDVVSVVVVVVVVVVD